Protein AF-A0A9D4I7B8-F1 (afdb_monomer)

pLDDT: mean 71.27, std 17.17, range [32.78, 87.56]

Radius of gyration: 11.09 Å; Cα contacts (8 Å, |Δi|>4): 85; chains: 1; bounding box: 32×25×19 Å

Organism: Dreissena polymorpha (NCBI:txid45954)

Nearest PDB structures (foldseek):
  8hmf-assembly1_D  TM=7.871E-01  e=1.681E-01  Tetrahymena thermophila
  4czv-assembly2_B  TM=8.267E-01  e=3.125E-01  Neurospora crassa
  8bbf-assembly1_B  TM=8.182E-01  e=3.324E-01  Homo sapiens
  8hme-assembly1_D  TM=7.726E-01  e=4.822E-01  Tetrahymena thermophila
  7mqa-assembly1_LT  TM=7.777E-01  e=1.383E+00  Homo sapiens

Secondary structure (DSSP, 8-state):
------TTS-TT-----SS-EEEEEEETTEEEEEESSEEEEEETTS-EEEEEEE--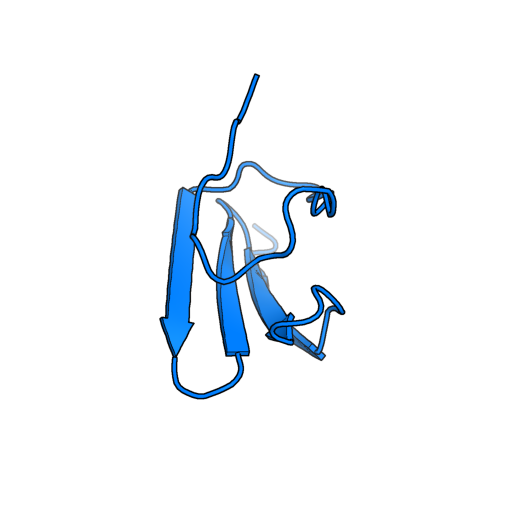-

Mean predicted aligned error: 9.45 Å

Solvent-accessible surface area (backbone atoms only — not comparable to full-atom values): 3763 Å² total; per-residue (Å²): 137,89,82,87,86,52,101,74,48,73,92,82,75,81,84,86,65,97,53,60,75,74,47,77,46,78,54,98,75,32,34,38,38,32,30,83,45,35,32,35,34,20,37,64,87,68,48,77,74,45,76,79,45,70,63,89,124

Structure (mmCIF, N/CA/C/O backbone):
data_AF-A0A9D4I7B8-F1
#
_entry.id   AF-A0A9D4I7B8-F1
#
loop_
_atom_site.group_PDB
_atom_site.id
_atom_site.type_symbol
_atom_site.label_atom_id
_atom_site.label_alt_id
_atom_site.label_comp_id
_atom_site.label_asym_id
_atom_site.label_entity_id
_atom_site.label_seq_id
_atom_site.pdbx_PDB_ins_code
_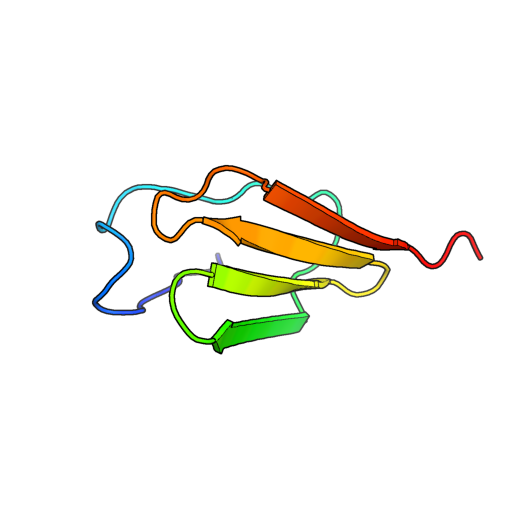atom_site.Cartn_x
_atom_site.Cartn_y
_atom_site.Cartn_z
_atom_site.occupancy
_atom_site.B_iso_or_equiv
_atom_site.auth_seq_id
_atom_site.auth_comp_id
_atom_site.auth_asym_id
_atom_site.auth_atom_id
_atom_site.pdbx_PDB_model_num
ATOM 1 N N . MET A 1 1 ? 0.257 18.275 -6.721 1.00 32.78 1 MET A N 1
ATOM 2 C CA . MET A 1 1 ? -0.683 18.314 -5.582 1.00 32.78 1 MET A CA 1
ATOM 3 C C . MET A 1 1 ? -1.596 17.108 -5.739 1.00 32.78 1 MET A C 1
ATOM 5 O O . MET A 1 1 ? -2.394 17.107 -6.662 1.00 32.78 1 MET A O 1
ATOM 9 N N . ILE A 1 2 ? -1.372 16.028 -4.986 1.00 33.88 2 ILE A N 1
ATOM 10 C CA . ILE A 1 2 ? -2.161 14.793 -5.133 1.00 33.88 2 ILE A CA 1
ATOM 11 C C . ILE A 1 2 ? -3.265 14.831 -4.079 1.00 33.88 2 ILE A C 1
ATOM 13 O O . ILE A 1 2 ? -2.980 14.868 -2.885 1.00 33.88 2 ILE A O 1
ATOM 17 N N . THR A 1 3 ? -4.516 14.878 -4.529 1.00 36.56 3 THR A N 1
ATOM 18 C CA . THR A 1 3 ? -5.705 14.833 -3.675 1.00 36.56 3 THR A CA 1
ATOM 19 C C . THR A 1 3 ? -6.327 13.452 -3.814 1.00 36.56 3 THR A C 1
ATOM 21 O O . THR A 1 3 ? -6.952 13.152 -4.826 1.00 36.56 3 THR A O 1
ATOM 24 N N . VAL A 1 4 ? -6.138 12.609 -2.801 1.00 40.56 4 VAL A N 1
ATOM 25 C CA . VAL A 1 4 ? -6.782 11.294 -2.712 1.00 40.56 4 VAL A CA 1
ATOM 26 C C . VAL A 1 4 ? -8.173 11.497 -2.108 1.00 40.56 4 VAL A C 1
ATOM 28 O O . VAL A 1 4 ? -8.297 11.944 -0.969 1.00 40.56 4 VAL A O 1
ATOM 31 N N . ARG A 1 5 ? -9.230 11.217 -2.879 1.00 43.25 5 ARG A N 1
ATOM 32 C CA . ARG A 1 5 ? -10.609 11.101 -2.380 1.00 43.25 5 ARG A CA 1
ATOM 33 C C . ARG A 1 5 ? -11.058 9.659 -2.567 1.00 43.25 5 ARG A C 1
ATOM 35 O O . ARG A 1 5 ? -11.502 9.291 -3.645 1.00 43.25 5 ARG A O 1
ATOM 42 N N . ASN A 1 6 ? -10.916 8.879 -1.505 1.00 42.84 6 ASN A N 1
ATOM 43 C CA . ASN A 1 6 ? -11.592 7.603 -1.335 1.00 42.84 6 ASN A CA 1
ATOM 44 C C . ASN A 1 6 ? -12.428 7.762 -0.066 1.00 42.84 6 ASN A C 1
ATOM 46 O O . ASN A 1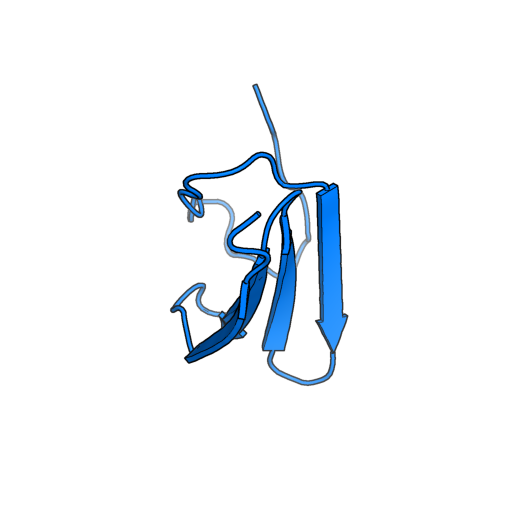 6 ? -11.867 8.032 0.994 1.00 42.84 6 ASN A O 1
ATOM 50 N N . ASP A 1 7 ? -13.751 7.662 -0.173 1.00 39.75 7 ASP A N 1
ATOM 51 C CA . ASP A 1 7 ? -14.727 7.964 0.891 1.00 39.75 7 ASP A CA 1
ATOM 52 C C . ASP A 1 7 ? -14.659 7.010 2.118 1.00 39.75 7 ASP A C 1
ATOM 54 O O . ASP A 1 7 ? -15.544 7.018 2.965 1.00 39.75 7 ASP A O 1
ATOM 58 N N . MET A 1 8 ? -13.580 6.225 2.262 1.00 41.56 8 MET A N 1
ATOM 59 C CA . MET A 1 8 ? -13.263 5.390 3.436 1.00 41.56 8 MET A CA 1
ATOM 60 C C . MET A 1 8 ? -11.843 5.606 4.001 1.00 41.56 8 MET A C 1
ATOM 62 O O . MET A 1 8 ? -11.410 4.867 4.879 1.00 41.56 8 MET A O 1
ATOM 66 N N . LEU A 1 9 ? -11.115 6.631 3.549 1.00 45.78 9 LEU A N 1
ATOM 67 C CA . LEU A 1 9 ? -9.988 7.199 4.294 1.00 45.78 9 LEU A CA 1
ATOM 68 C C . LEU A 1 9 ? -10.511 8.471 4.950 1.00 45.78 9 LEU A C 1
ATOM 70 O O . LEU A 1 9 ? -10.924 9.390 4.241 1.00 45.78 9 LEU A O 1
ATOM 74 N N . GLU A 1 10 ? -10.516 8.541 6.284 1.00 42.28 10 GLU A N 1
ATOM 75 C CA . GLU A 1 10 ? -10.804 9.794 6.987 1.00 42.28 10 GLU A CA 1
ATOM 76 C C . GLU A 1 10 ? -10.007 10.924 6.320 1.00 42.28 10 GLU A C 1
ATOM 78 O O . GLU A 1 10 ? -8.773 10.880 6.254 1.00 42.28 10 GLU A O 1
ATOM 83 N N . LYS A 1 11 ? -10.731 11.900 5.752 1.00 45.12 11 LYS A N 1
ATOM 84 C CA . LYS A 1 11 ? -10.177 13.076 5.071 1.00 45.12 11 LYS A CA 1
ATOM 85 C C . LYS A 1 11 ? -9.204 13.774 6.024 1.00 45.12 11 LYS A C 1
ATOM 87 O O . LYS A 1 11 ? -9.621 14.580 6.846 1.00 45.12 11 LYS A O 1
ATOM 92 N N . GLY A 1 12 ? -7.915 13.455 5.931 1.00 48.34 12 GLY A N 1
ATOM 93 C CA . GLY A 1 12 ? -6.911 14.013 6.837 1.00 48.34 12 GLY A CA 1
ATOM 94 C C . GLY A 1 12 ? -5.599 13.242 6.957 1.00 48.34 12 GLY A C 1
ATOM 95 O O . GLY A 1 12 ? -4.615 13.831 7.399 1.00 48.34 12 GLY A O 1
ATOM 96 N N . ARG A 1 13 ? -5.527 11.966 6.551 1.00 56.59 13 ARG A N 1
ATOM 97 C CA . ARG A 1 13 ? -4.262 11.209 6.591 1.00 56.59 13 ARG A CA 1
ATOM 98 C C . ARG A 1 13 ? -3.561 11.207 5.236 1.00 56.59 13 ARG A C 1
ATOM 100 O O . ARG A 1 13 ? -3.973 10.529 4.301 1.00 56.59 13 ARG A O 1
ATOM 107 N N . THR A 1 14 ? -2.476 11.971 5.146 1.00 62.34 14 THR A N 1
ATOM 108 C CA . THR A 1 14 ? -1.558 11.946 4.003 1.00 62.34 14 THR A CA 1
ATOM 109 C C . THR A 1 14 ? -0.568 10.802 4.190 1.00 62.34 14 THR A C 1
ATOM 111 O O . THR A 1 14 ? 0.226 10.820 5.128 1.00 62.34 14 THR A O 1
ATOM 114 N N . LEU A 1 15 ? -0.594 9.810 3.298 1.00 68.25 15 LEU A N 1
ATOM 115 C CA . LEU A 1 15 ? 0.430 8.768 3.252 1.00 68.25 15 LEU A CA 1
ATOM 116 C C . LEU A 1 15 ? 1.672 9.330 2.557 1.00 68.25 15 LEU A C 1
ATOM 118 O O . LEU A 1 15 ? 1.624 9.689 1.380 1.00 68.25 15 LEU A O 1
ATOM 122 N N . GLN A 1 16 ? 2.780 9.436 3.290 1.00 68.69 16 GLN A N 1
ATOM 123 C CA . GLN A 1 16 ? 4.047 9.893 2.729 1.00 68.69 16 GLN A CA 1
ATOM 124 C C . GLN A 1 16 ? 4.810 8.688 2.172 1.00 68.69 16 GLN A C 1
ATOM 126 O O . GLN A 1 16 ? 5.199 7.789 2.915 1.00 68.69 16 GLN A O 1
ATOM 131 N N . GLN A 1 17 ? 5.000 8.663 0.854 1.00 69.44 17 GLN A N 1
ATOM 132 C CA . GLN A 1 17 ? 5.759 7.625 0.159 1.00 69.44 17 GLN A CA 1
ATOM 133 C C . GLN A 1 17 ? 7.076 8.193 -0.372 1.00 69.44 17 GLN A C 1
ATOM 135 O O . GLN A 1 17 ? 7.151 9.368 -0.731 1.00 69.44 17 GLN A O 1
ATOM 140 N N . GLN A 1 18 ? 8.115 7.355 -0.424 1.00 70.88 18 GLN A N 1
ATOM 141 C CA . GLN A 1 18 ? 9.410 7.724 -1.015 1.00 70.88 18 GLN A CA 1
ATOM 142 C C . GLN A 1 18 ? 9.364 7.755 -2.547 1.00 70.88 18 GLN A C 1
ATOM 144 O O . GLN A 1 18 ? 10.138 8.470 -3.179 1.00 70.88 18 GLN A O 1
ATOM 149 N N . HIS A 1 19 ? 8.443 6.996 -3.138 1.00 80.12 19 HIS A N 1
ATOM 150 C CA . HIS A 1 19 ? 8.283 6.864 -4.579 1.00 80.12 19 HIS A CA 1
ATOM 151 C C . HIS A 1 19 ? 6.908 7.351 -5.013 1.00 80.12 19 HIS A C 1
ATOM 153 O O . HIS A 1 19 ? 5.967 7.411 -4.216 1.00 80.12 19 HIS A O 1
ATOM 159 N N . ARG A 1 20 ? 6.788 7.700 -6.296 1.00 79.06 20 ARG A N 1
ATOM 160 C CA . ARG A 1 20 ? 5.519 8.132 -6.869 1.00 79.06 20 ARG A CA 1
ATOM 161 C C . ARG A 1 20 ? 4.501 7.000 -6.754 1.00 79.06 20 ARG A C 1
ATOM 163 O O . ARG A 1 20 ? 4.761 5.879 -7.188 1.00 79.06 20 ARG A O 1
ATOM 170 N N . CYS A 1 21 ? 3.340 7.319 -6.190 1.00 83.62 21 CYS A N 1
ATOM 171 C CA . CYS A 1 21 ? 2.184 6.434 -6.206 1.00 83.62 21 CYS A CA 1
ATOM 172 C C . CYS A 1 21 ? 1.700 6.268 -7.650 1.00 83.62 21 CYS A C 1
ATOM 174 O O . CYS A 1 21 ? 1.432 7.260 -8.336 1.00 83.62 21 CYS A O 1
ATOM 176 N N . VAL A 1 22 ? 1.603 5.019 -8.088 1.00 86.31 22 VAL A N 1
ATOM 177 C CA . VAL A 1 22 ? 1.092 4.622 -9.401 1.00 86.31 22 VAL A CA 1
ATOM 178 C C . VAL A 1 22 ? -0.366 4.209 -9.275 1.00 86.31 22 VAL A C 1
ATOM 180 O O . VAL A 1 22 ? -1.186 4.663 -10.066 1.00 86.31 22 VAL A O 1
ATOM 183 N N . ASP A 1 23 ? -0.691 3.406 -8.261 1.00 85.19 23 ASP A N 1
ATOM 184 C CA . ASP A 1 23 ? -2.040 2.879 -8.069 1.00 85.19 23 ASP A CA 1
ATOM 185 C C . ASP A 1 23 ? -2.371 2.634 -6.590 1.00 85.19 23 ASP A C 1
ATOM 187 O O . ASP A 1 23 ? -1.478 2.439 -5.761 1.00 85.19 23 ASP A O 1
ATOM 191 N N . VAL A 1 24 ? -3.664 2.651 -6.265 1.00 85.19 24 VAL A N 1
ATOM 192 C CA . VAL A 1 24 ? -4.193 2.347 -4.932 1.00 85.19 24 VAL A CA 1
ATOM 193 C C . VAL A 1 24 ? -5.381 1.407 -5.082 1.00 85.19 24 VAL A C 1
ATOM 195 O O . VAL A 1 24 ? -6.434 1.803 -5.573 1.00 85.19 24 VAL A O 1
ATOM 198 N N . THR A 1 25 ? -5.235 0.183 -4.589 1.00 86.31 25 THR A N 1
ATOM 199 C CA . THR A 1 25 ? -6.284 -0.835 -4.595 1.00 86.31 25 THR A CA 1
ATOM 200 C C . THR A 1 25 ? -6.722 -1.150 -3.168 1.00 86.31 25 THR A C 1
ATOM 202 O O . THR A 1 25 ? -5.907 -1.294 -2.263 1.00 86.31 25 THR A O 1
ATOM 205 N N . HIS A 1 26 ? -8.028 -1.272 -2.954 1.00 84.56 26 HIS A N 1
ATOM 206 C CA . HIS A 1 26 ? -8.606 -1.702 -1.685 1.00 84.56 26 HIS A CA 1
ATOM 207 C C . HIS A 1 26 ? -9.030 -3.170 -1.784 1.00 84.56 26 HIS A C 1
ATOM 209 O O . HIS A 1 26 ? -9.775 -3.526 -2.698 1.00 84.56 26 HIS A O 1
ATOM 215 N N . HIS A 1 27 ? -8.581 -4.007 -0.851 1.00 82.44 27 HIS A N 1
ATOM 216 C CA . HIS A 1 27 ? -8.973 -5.412 -0.776 1.00 82.44 27 HIS A CA 1
ATOM 217 C C . HIS A 1 27 ? -9.188 -5.814 0.685 1.00 82.44 27 HIS A C 1
ATOM 219 O O . HIS A 1 27 ? -8.280 -5.681 1.507 1.00 82.44 27 HIS A O 1
ATOM 225 N N . GLU A 1 28 ? -10.389 -6.313 0.985 1.00 83.94 28 GLU A N 1
ATOM 226 C CA . GLU A 1 28 ? -10.846 -6.656 2.341 1.00 83.94 28 GLU A CA 1
ATOM 227 C C . GLU A 1 28 ? -10.681 -5.484 3.323 1.00 83.94 28 GLU A C 1
ATOM 229 O O . GLU A 1 28 ? -11.351 -4.470 3.158 1.00 83.94 28 GLU A O 1
ATOM 234 N N . ASP A 1 29 ? -9.788 -5.612 4.307 1.00 84.19 29 ASP A N 1
ATOM 235 C CA . ASP A 1 29 ? -9.483 -4.604 5.332 1.00 84.19 29 ASP A CA 1
ATOM 236 C C . ASP A 1 29 ? -8.090 -3.970 5.134 1.00 84.19 29 ASP A C 1
ATOM 238 O O . ASP A 1 29 ? -7.463 -3.462 6.073 1.00 84.19 29 ASP A O 1
ATOM 242 N N . ALA A 1 30 ? -7.570 -4.007 3.903 1.00 84.12 30 ALA A N 1
ATOM 243 C CA . ALA A 1 30 ? -6.261 -3.467 3.565 1.00 84.12 30 ALA A CA 1
ATOM 244 C C . ALA A 1 30 ? -6.271 -2.587 2.306 1.00 84.12 30 ALA A C 1
ATOM 246 O O . ALA A 1 30 ? -6.989 -2.806 1.329 1.00 84.12 30 ALA A O 1
ATOM 247 N N . LEU A 1 31 ? -5.403 -1.580 2.336 1.00 86.38 31 LEU A N 1
ATOM 248 C CA . LEU A 1 31 ? -5.091 -0.689 1.229 1.00 86.38 31 LEU A CA 1
ATOM 249 C C . LEU A 1 31 ? -3.735 -1.072 0.648 1.00 86.38 31 LEU A C 1
ATOM 251 O O . LEU A 1 31 ? -2.703 -0.946 1.299 1.00 86.38 31 LEU A O 1
ATOM 255 N N . PHE A 1 32 ? -3.729 -1.505 -0.598 1.00 86.62 32 PHE A N 1
ATOM 256 C CA . PHE A 1 32 ? -2.533 -1.808 -1.360 1.00 86.62 32 PHE A CA 1
ATOM 257 C C . PHE A 1 32 ? -2.171 -0.576 -2.174 1.00 86.62 32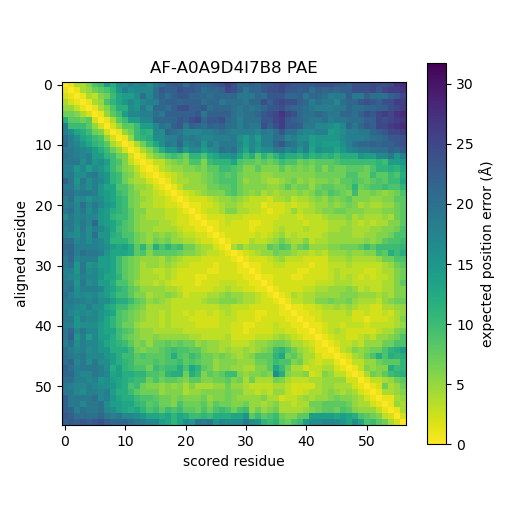 PHE A C 1
ATOM 259 O O . PHE A 1 32 ? -2.925 -0.154 -3.045 1.00 86.62 32 PHE A O 1
ATOM 266 N N . VAL A 1 33 ? -1.026 0.024 -1.879 1.00 85.75 33 VAL A N 1
ATOM 267 C CA . VAL A 1 33 ? -0.508 1.162 -2.631 1.00 85.75 33 VAL A CA 1
ATOM 268 C C . VAL A 1 33 ? 0.700 0.706 -3.423 1.00 85.75 33 VAL A C 1
ATOM 270 O O . VAL A 1 33 ? 1.739 0.349 -2.863 1.00 85.75 33 VAL A O 1
ATOM 273 N N . THR A 1 34 ? 0.557 0.757 -4.736 1.00 87.56 34 THR A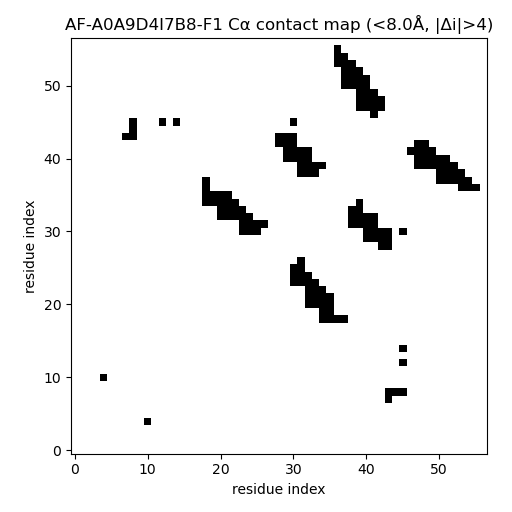 N 1
ATOM 274 C CA . THR A 1 34 ? 1.611 0.453 -5.692 1.00 87.56 34 THR A CA 1
ATO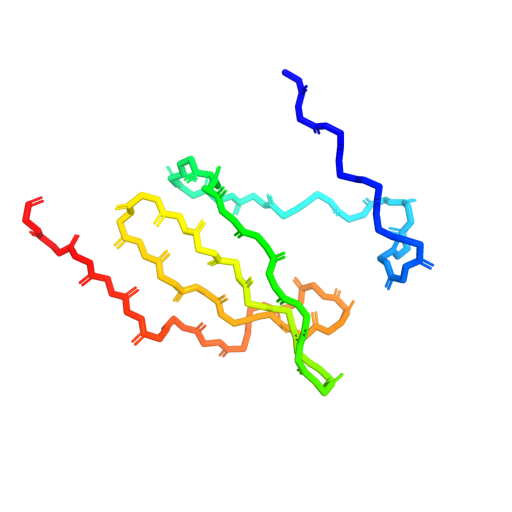M 275 C C . THR A 1 34 ? 2.319 1.747 -6.051 1.00 87.56 34 THR A C 1
ATOM 277 O O . THR A 1 34 ? 1.721 2.685 -6.579 1.00 87.56 34 THR A O 1
ATOM 280 N N . SER A 1 35 ? 3.610 1.803 -5.769 1.00 86.38 35 SER A N 1
ATOM 281 C CA . SER A 1 35 ? 4.525 2.841 -6.225 1.00 86.38 35 SER A CA 1
ATOM 282 C C . SER A 1 35 ? 5.404 2.311 -7.362 1.00 86.38 35 SER A C 1
ATOM 284 O O . SER A 1 35 ? 5.484 1.106 -7.580 1.00 86.38 35 SER A O 1
ATOM 286 N N . GLU A 1 36 ? 6.124 3.198 -8.052 1.00 85.00 36 GLU A N 1
ATOM 287 C CA . GLU A 1 36 ? 6.999 2.832 -9.189 1.00 85.00 36 GLU A CA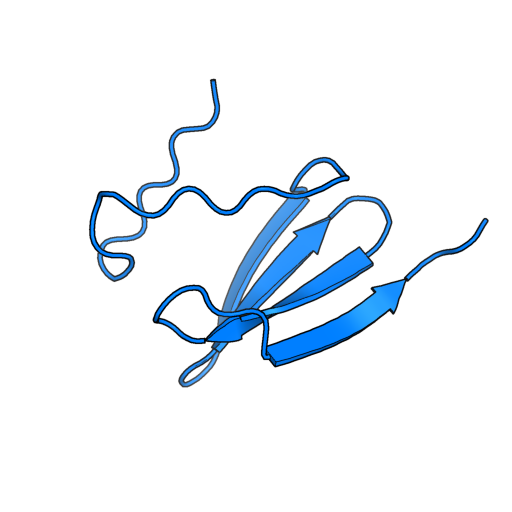 1
ATOM 288 C C . GLU A 1 36 ? 8.039 1.750 -8.862 1.00 85.00 36 GLU A C 1
ATOM 290 O O . GLU A 1 36 ? 8.447 1.006 -9.748 1.00 85.00 36 GLU A O 1
ATOM 295 N N . LYS A 1 37 ? 8.468 1.668 -7.598 1.00 85.44 37 LYS A N 1
ATOM 296 C CA . LYS A 1 37 ? 9.491 0.725 -7.135 1.00 85.44 37 LYS A CA 1
ATOM 297 C C . LYS A 1 37 ? 9.020 -0.240 -6.057 1.00 85.44 37 LYS A C 1
ATOM 299 O O . LYS A 1 37 ? 9.792 -1.093 -5.649 1.00 85.44 37 LYS A O 1
ATOM 304 N N . ALA A 1 38 ? 7.809 -0.105 -5.525 1.00 85.50 38 ALA A N 1
ATOM 305 C CA . ALA A 1 38 ? 7.415 -0.897 -4.366 1.00 85.50 38 ALA A CA 1
ATOM 306 C C . ALA A 1 38 ? 5.906 -1.053 -4.247 1.00 85.50 38 ALA A C 1
ATOM 308 O O . ALA A 1 38 ? 5.153 -0.173 -4.647 1.00 85.50 38 ALA A O 1
ATOM 309 N N . VAL A 1 39 ? 5.475 -2.149 -3.629 1.00 86.50 39 VAL A N 1
ATOM 310 C CA . VAL A 1 39 ? 4.078 -2.359 -3.245 1.00 86.50 39 VAL A CA 1
ATOM 311 C C . VAL A 1 39 ? 3.996 -2.366 -1.729 1.00 86.50 39 VAL A C 1
ATOM 313 O O . VAL A 1 39 ? 4.663 -3.157 -1.056 1.00 86.50 39 VAL A O 1
ATOM 316 N N . TYR A 1 40 ? 3.172 -1.478 -1.193 1.00 85.50 40 TYR A N 1
ATOM 317 C CA . TYR A 1 40 ? 2.949 -1.316 0.233 1.00 85.50 40 TYR A CA 1
ATOM 318 C C . TYR A 1 40 ? 1.532 -1.745 0.582 1.00 85.50 40 TYR A C 1
ATOM 320 O O . TYR A 1 40 ? 0.579 -1.375 -0.095 1.00 85.50 40 TYR A O 1
ATOM 328 N N . GLN A 1 41 ? 1.392 -2.479 1.673 1.00 86.50 41 GLN A N 1
ATOM 329 C CA . GLN A 1 41 ? 0.113 -2.795 2.277 1.00 86.50 41 GLN A CA 1
ATOM 330 C C . GLN A 1 41 ? -0.072 -1.915 3.508 1.00 86.50 41 GLN A C 1
ATOM 332 O O . GLN A 1 41 ? 0.766 -1.902 4.410 1.00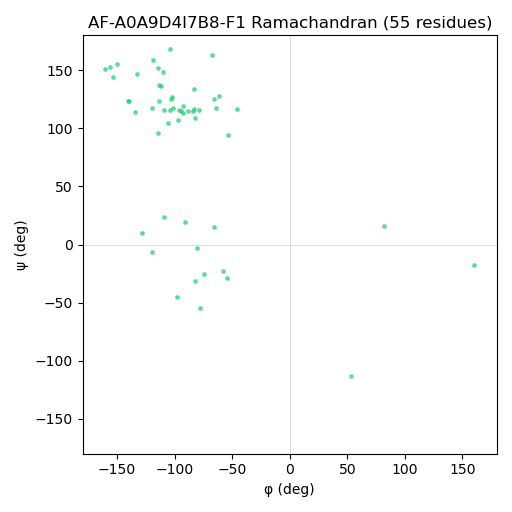 86.50 41 GLN A O 1
ATOM 337 N N . TYR A 1 42 ? -1.179 -1.193 3.547 1.00 83.50 42 TYR A N 1
ATOM 338 C CA . TYR A 1 42 ? -1.611 -0.364 4.657 1.00 83.50 42 TYR A CA 1
ATOM 339 C C . TYR A 1 42 ? -2.894 -0.934 5.256 1.00 83.50 42 TYR A C 1
ATOM 341 O O . TYR A 1 42 ? -3.703 -1.549 4.564 1.00 83.50 42 TYR A O 1
ATOM 349 N N . THR A 1 43 ? -3.112 -0.694 6.541 1.00 81.81 43 THR A N 1
ATOM 350 C CA . THR A 1 43 ? -4.433 -0.837 7.153 1.00 81.81 43 THR A CA 1
ATOM 351 C C . THR A 1 43 ? -5.371 0.237 6.599 1.00 81.81 43 THR A C 1
ATOM 353 O O . THR A 1 43 ? -4.919 1.282 6.122 1.00 81.81 43 THR A O 1
ATOM 356 N N . LEU A 1 44 ? -6.686 0.065 6.762 1.00 75.94 44 LEU A N 1
ATOM 357 C CA . LEU A 1 44 ? -7.660 1.139 6.492 1.00 75.94 44 LEU A CA 1
ATOM 358 C C . LEU A 1 44 ? -7.400 2.407 7.324 1.00 75.94 44 LEU A C 1
ATOM 360 O O . LEU A 1 44 ? -7.756 3.512 6.927 1.00 75.94 44 LEU A O 1
ATOM 364 N N . THR A 1 45 ? -6.713 2.262 8.459 1.00 72.31 45 THR A N 1
ATOM 365 C CA . THR A 1 45 ? -6.281 3.379 9.308 1.00 72.31 45 THR A CA 1
ATOM 366 C C . THR A 1 45 ? -5.002 4.068 8.807 1.00 72.31 45 THR A C 1
ATOM 368 O O . THR A 1 45 ? -4.577 5.065 9.391 1.00 72.31 45 THR A O 1
ATOM 371 N N . GLY A 1 46 ? -4.381 3.589 7.727 1.00 67.69 46 GLY A N 1
ATOM 372 C CA . GLY A 1 46 ? -3.192 4.189 7.115 1.00 67.69 46 GLY A CA 1
ATOM 373 C C . GLY A 1 46 ? -1.865 3.824 7.786 1.00 67.69 46 GLY A C 1
ATOM 374 O O . GLY A 1 46 ? -0.861 4.491 7.542 1.00 67.69 46 GLY A O 1
ATOM 375 N N . LEU A 1 47 ? -1.832 2.788 8.629 1.00 73.19 47 LEU A N 1
ATOM 376 C CA . LEU A 1 47 ? -0.580 2.226 9.143 1.00 73.19 47 LEU A CA 1
ATOM 377 C C . LEU A 1 47 ? -0.007 1.256 8.116 1.00 73.19 47 LEU A C 1
ATOM 379 O O . LEU A 1 47 ? -0.738 0.417 7.599 1.00 73.19 47 LEU A O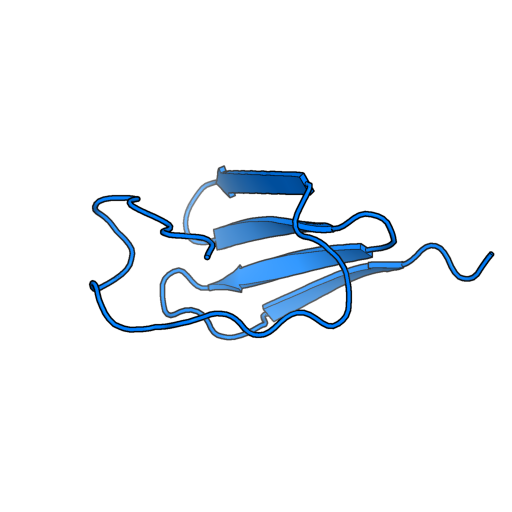 1
ATOM 383 N N . VAL A 1 48 ? 1.295 1.345 7.837 1.00 71.19 48 VAL A N 1
ATOM 384 C CA . VAL A 1 48 ? 1.975 0.340 7.009 1.00 71.19 48 VAL A CA 1
ATOM 385 C C . VAL A 1 48 ? 1.918 -0.991 7.750 1.00 71.19 48 VAL A C 1
ATOM 387 O O . VAL A 1 48 ? 2.468 -1.112 8.842 1.00 71.19 48 VAL A O 1
ATOM 390 N N . ILE A 1 49 ? 1.261 -1.976 7.146 1.00 75.44 49 ILE A N 1
ATOM 391 C CA . ILE A 1 49 ? 1.302 -3.367 7.594 1.00 75.44 49 ILE A CA 1
ATOM 392 C C . ILE A 1 49 ? 2.624 -3.971 7.130 1.00 75.44 49 ILE A C 1
ATOM 394 O O . ILE A 1 49 ? 3.389 -4.495 7.932 1.00 75.44 49 ILE A O 1
ATOM 398 N N . GLN A 1 50 ? 2.900 -3.878 5.826 1.00 79.81 50 GLN A N 1
ATOM 399 C CA . GLN A 1 50 ? 4.003 -4.595 5.200 1.00 79.81 50 GLN A CA 1
ATOM 400 C C . GLN A 1 50 ? 4.406 -3.969 3.860 1.00 79.81 50 GLN A C 1
ATOM 402 O O . GLN A 1 50 ? 3.583 -3.418 3.133 1.00 79.81 50 GLN A O 1
ATOM 407 N N . LYS A 1 51 ? 5.685 -4.110 3.502 1.00 83.00 51 LYS A N 1
ATOM 408 C CA . LYS A 1 51 ? 6.168 -3.939 2.129 1.00 83.00 51 LYS A CA 1
ATOM 409 C C . LYS A 1 51 ? 6.160 -5.301 1.439 1.00 83.00 51 LYS A C 1
ATOM 411 O O . LYS A 1 51 ? 6.874 -6.206 1.863 1.00 83.00 51 LYS A O 1
ATOM 416 N N . LEU A 1 52 ? 5.303 -5.463 0.439 1.00 83.31 52 LEU A N 1
ATOM 417 C CA . LEU A 1 52 ? 5.101 -6.739 -0.256 1.00 83.31 52 LEU A CA 1
ATOM 418 C C . LEU A 1 52 ? 6.154 -6.972 -1.334 1.00 83.31 52 LEU A C 1
ATOM 420 O O . LEU A 1 52 ? 6.528 -8.109 -1.599 1.00 83.31 52 LEU A O 1
ATOM 424 N N . TYR A 1 53 ? 6.632 -5.892 -1.942 1.00 81.12 53 TYR A N 1
ATOM 425 C CA . TYR A 1 53 ? 7.609 -5.945 -3.016 1.00 81.12 53 TYR A CA 1
ATOM 426 C C . TYR A 1 53 ? 8.422 -4.651 -3.046 1.00 81.12 53 TYR A C 1
ATOM 428 O O . TYR A 1 53 ? 7.881 -3.573 -2.781 1.00 81.12 53 TYR A O 1
ATOM 436 N N . GLU A 1 54 ? 9.708 -4.763 -3.369 1.00 81.12 54 GLU A N 1
ATOM 437 C CA . GLU A 1 54 ? 10.581 -3.646 -3.715 1.00 81.12 54 GLU A CA 1
ATOM 438 C C . GLU A 1 54 ? 11.491 -4.060 -4.866 1.00 81.12 54 GLU A C 1
ATOM 440 O O . GLU A 1 54 ? 12.231 -5.036 -4.754 1.00 81.12 54 GLU A O 1
ATOM 445 N N . ASP A 1 55 ? 11.448 -3.297 -5.949 1.00 76.56 55 ASP A N 1
ATOM 446 C CA . ASP A 1 55 ? 12.423 -3.380 -7.017 1.00 76.56 55 ASP A CA 1
ATOM 447 C C . ASP A 1 55 ? 13.659 -2.558 -6.624 1.00 76.56 55 ASP A C 1
ATOM 449 O O . ASP A 1 55 ? 13.620 -1.326 -6.547 1.00 76.56 55 ASP A O 1
ATOM 453 N N . THR A 1 56 ? 14.757 -3.251 -6.319 1.00 70.81 56 THR A N 1
ATOM 454 C CA . THR A 1 56 ? 16.040 -2.644 -5.928 1.00 70.81 56 THR A CA 1
ATOM 455 C C . THR A 1 56 ? 16.971 -2.390 -7.118 1.00 70.81 56 THR A C 1
ATOM 457 O O . THR A 1 56 ? 18.180 -2.271 -6.915 1.00 70.81 56 THR A O 1
ATOM 460 N N . THR A 1 57 ? 16.439 -2.349 -8.344 1.00 64.75 57 THR A N 1
ATOM 461 C CA . THR A 1 57 ? 17.222 -2.106 -9.565 1.00 64.75 57 THR A CA 1
ATOM 462 C C . THR A 1 57 ? 17.596 -0.630 -9.718 1.00 64.75 57 THR A C 1
ATOM 464 O O . THR A 1 57 ? 16.797 0.275 -9.336 1.00 64.75 57 THR A O 1
#

Sequence (57 aa):
MITVRNDMLEKGRTLQQQHRCVDVTHHEDALFVTSEKAVYQYTLTGLVIQKLYEDTT

Foldseek 3Di:
DDDDDDPLQPRPDDQDDPADFPDWDDDDQWIWTDGPFWIFIAGSPGHTPDTPGGHPD